Protein AF-W3RSP4-F1 (afdb_monomer_lite)

Sequence (86 aa):
MLSADLKRLRATYDGWLSGQNKPDEASMLQLSRDLALCIANASLLELGVDPNRLDVVAASEEPGANIVLFPRRDAPRRPNLDGDAF

pLDDT: mean 74.41, std 15.3, range [32.41, 92.94]

Radius of gyration: 15.89 Å; chains: 1; bounding box: 36×31×34 Å

Secondary structure (DSSP, 8-state):
-HHHHHHHHHHHHHHHHTTSS---HHHHHHHHHHHHHHHHHHHHHHTT--TTS--------STT----PPPPSS-PPPP--TTS--

Foldseek 3Di:
DLVVLVVVLVVLVVCCVVVVDPDDPVNVVVSVVSVVVSVVCVVCVVVVHHVQQDACPDDDPDPPDDDDDDRDPDDGHDDDPPPDDD

Structure (mmCIF, N/CA/C/O backbone):
data_AF-W3RSP4-F1
#
_entry.id   AF-W3RSP4-F1
#
loop_
_atom_site.group_PDB
_atom_site.id
_atom_site.type_symbol
_atom_site.label_atom_id
_atom_site.label_alt_id
_atom_site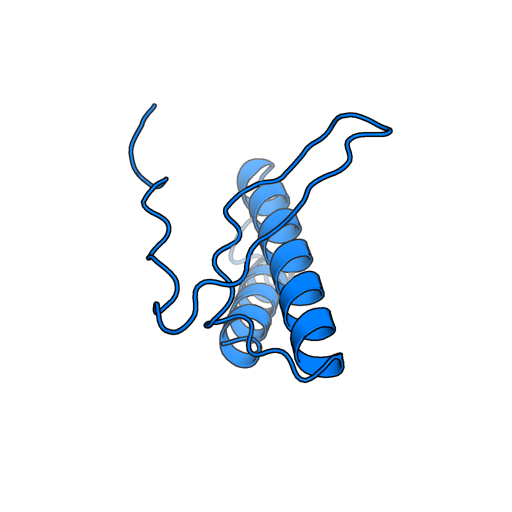.label_comp_id
_atom_site.label_asym_id
_atom_site.label_entity_id
_atom_site.label_seq_id
_atom_site.pdbx_PDB_ins_code
_atom_site.Cartn_x
_atom_site.Cartn_y
_atom_site.Cartn_z
_atom_site.occupancy
_atom_site.B_iso_or_equiv
_atom_site.auth_seq_id
_atom_site.auth_comp_id
_atom_site.auth_asym_id
_atom_site.auth_atom_id
_atom_site.pdbx_PDB_model_num
ATOM 1 N N . MET A 1 1 ? 0.375 -10.158 -3.543 1.00 63.28 1 MET A N 1
ATOM 2 C CA . MET A 1 1 ? 0.664 -9.207 -2.449 1.00 63.28 1 MET A CA 1
ATOM 3 C C . MET A 1 1 ? -0.267 -8.009 -2.457 1.00 63.28 1 MET A C 1
ATOM 5 O O . MET A 1 1 ? -0.942 -7.854 -1.457 1.00 63.28 1 MET A O 1
ATOM 9 N N . LEU A 1 2 ? -0.463 -7.299 -3.578 1.00 73.19 2 LEU A N 1
ATOM 10 C CA . LEU A 1 2 ? -1.399 -6.158 -3.649 1.00 73.19 2 LEU A CA 1
ATOM 11 C C . LEU A 1 2 ? -2.794 -6.438 -3.045 1.00 73.19 2 LEU A C 1
ATOM 13 O O . LEU A 1 2 ? -3.332 -5.625 -2.309 1.00 73.19 2 LEU A O 1
ATOM 17 N N . SER A 1 3 ? -3.363 -7.629 -3.276 1.00 80.06 3 SER A N 1
ATOM 18 C CA . SER A 1 3 ? -4.638 -8.022 -2.649 1.00 80.06 3 SER A CA 1
ATOM 19 C C . SER A 1 3 ? -4.577 -8.108 -1.114 1.00 80.06 3 SER A C 1
ATOM 21 O O . SER A 1 3 ? -5.553 -7.770 -0.452 1.00 80.06 3 SER A O 1
ATOM 23 N N . ALA A 1 4 ? -3.461 -8.561 -0.538 1.00 80.06 4 ALA A N 1
ATOM 24 C CA . ALA A 1 4 ? -3.272 -8.623 0.912 1.00 80.06 4 ALA A CA 1
ATOM 25 C C . ALA A 1 4 ? -3.054 -7.222 1.504 1.00 80.06 4 ALA A C 1
ATOM 27 O O . ALA A 1 4 ? -3.668 -6.899 2.519 1.00 80.06 4 ALA A O 1
ATOM 28 N N . ASP A 1 5 ? -2.270 -6.379 0.829 1.00 81.31 5 ASP A N 1
ATOM 29 C CA . ASP A 1 5 ? -1.993 -5.007 1.267 1.00 81.31 5 ASP A CA 1
ATOM 30 C C . ASP A 1 5 ? -3.268 -4.146 1.240 1.00 81.31 5 ASP A C 1
ATOM 32 O O . ASP A 1 5 ? -3.603 -3.490 2.225 1.00 81.31 5 ASP A O 1
ATOM 36 N N . LEU A 1 6 ? -4.073 -4.253 0.175 1.00 84.56 6 LEU A N 1
ATOM 37 C CA . LEU A 1 6 ? -5.377 -3.585 0.081 1.00 84.56 6 LEU A CA 1
ATOM 38 C C . LEU A 1 6 ? -6.377 -4.090 1.132 1.00 84.56 6 LEU A C 1
ATOM 40 O O . LEU A 1 6 ? -7.135 -3.299 1.693 1.00 84.56 6 LEU A O 1
ATOM 44 N N . LYS A 1 7 ? -6.383 -5.398 1.428 1.00 88.31 7 LYS A N 1
ATOM 45 C CA . LYS A 1 7 ? -7.210 -5.959 2.511 1.00 88.31 7 LYS A CA 1
ATOM 46 C C . LYS A 1 7 ? -6.798 -5.402 3.870 1.00 88.31 7 LYS A C 1
ATOM 48 O O . LYS A 1 7 ? -7.672 -5.104 4.677 1.00 88.31 7 LYS A O 1
ATOM 53 N N . ARG A 1 8 ? -5.494 -5.240 4.110 1.00 85.56 8 ARG A N 1
ATOM 54 C CA . ARG A 1 8 ? -4.963 -4.662 5.348 1.00 85.56 8 ARG A CA 1
ATOM 55 C C . ARG A 1 8 ? -5.336 -3.186 5.480 1.00 85.56 8 ARG A C 1
ATOM 57 O O . ARG A 1 8 ? -5.881 -2.816 6.511 1.00 85.56 8 ARG A O 1
ATOM 64 N N . LEU A 1 9 ? -5.130 -2.380 4.435 1.00 89.00 9 LEU A N 1
ATOM 65 C CA . LEU A 1 9 ? -5.540 -0.967 4.400 1.00 89.00 9 LEU A CA 1
ATOM 66 C C . LEU A 1 9 ? -7.032 -0.806 4.698 1.00 89.00 9 LEU A C 1
ATOM 68 O O . LEU A 1 9 ? -7.421 -0.002 5.546 1.00 89.00 9 LEU A O 1
ATOM 72 N N . ARG A 1 10 ? -7.862 -1.621 4.038 1.00 90.81 10 ARG A N 1
ATOM 73 C CA . ARG A 1 10 ? -9.304 -1.641 4.270 1.00 90.81 10 ARG A CA 1
ATOM 74 C C . ARG A 1 10 ? -9.640 -2.001 5.714 1.00 90.81 10 ARG A C 1
ATOM 76 O O . ARG A 1 10 ? -10.427 -1.298 6.328 1.00 90.81 10 ARG A O 1
ATOM 83 N N . ALA A 1 11 ? -9.038 -3.054 6.263 1.00 90.38 11 ALA A N 1
ATOM 84 C CA . ALA A 1 11 ? -9.290 -3.468 7.641 1.00 90.38 11 ALA A CA 1
ATOM 85 C C . ALA A 1 11 ? -8.905 -2.378 8.656 1.00 90.38 11 ALA A C 1
ATOM 87 O O . ALA A 1 11 ? -9.644 -2.151 9.611 1.00 90.38 11 ALA A O 1
ATOM 88 N N . THR A 1 12 ? -7.792 -1.671 8.434 1.00 88.75 12 THR A N 1
ATOM 89 C CA . THR A 1 12 ? -7.381 -0.539 9.277 1.00 88.75 12 THR A CA 1
ATOM 90 C C . THR A 1 12 ? -8.418 0.583 9.238 1.00 88.75 12 THR A C 1
ATOM 92 O O . THR A 1 12 ? -8.850 1.057 10.287 1.00 88.75 12 THR A O 1
ATOM 95 N N . TYR A 1 13 ? -8.864 0.970 8.041 1.00 89.38 13 TYR A N 1
ATOM 96 C CA . TYR A 1 13 ? -9.852 2.035 7.868 1.00 89.38 13 TYR A CA 1
ATOM 97 C C . TYR A 1 13 ? -11.236 1.653 8.422 1.00 89.38 13 TYR A C 1
ATOM 99 O O . TYR A 1 13 ? -11.842 2.424 9.166 1.00 89.38 13 TYR A O 1
ATOM 107 N N . ASP A 1 14 ? -11.704 0.432 8.148 1.00 92.94 14 ASP A N 1
ATOM 108 C CA . ASP A 1 14 ? -12.955 -0.113 8.693 1.00 92.94 14 ASP A CA 1
ATOM 109 C C . ASP A 1 14 ? -12.892 -0.200 10.237 1.00 92.94 14 ASP A C 1
ATOM 111 O O . ASP A 1 14 ? -13.878 0.064 10.932 1.00 92.94 14 ASP A O 1
ATOM 115 N N . GLY A 1 15 ? -11.713 -0.492 10.799 1.00 91.38 15 GLY A N 1
ATOM 116 C CA . GLY A 1 15 ? -11.444 -0.467 12.240 1.00 91.38 15 GLY A CA 1
ATOM 117 C C . GLY A 1 15 ? -11.590 0.925 12.866 1.00 91.38 15 GLY A C 1
ATOM 118 O O . GLY A 1 15 ? -12.067 1.046 13.996 1.00 91.38 15 GLY A O 1
ATOM 119 N N . TRP A 1 16 ? -11.235 1.982 12.130 1.00 92.75 16 TRP A N 1
ATOM 120 C CA . TRP A 1 16 ? -11.436 3.365 12.573 1.00 92.75 16 TRP A CA 1
ATOM 121 C C . TRP A 1 16 ? -12.905 3.774 12.508 1.00 92.75 16 TRP A C 1
ATOM 123 O O . TRP A 1 16 ? -13.429 4.338 13.467 1.00 92.75 16 TRP A O 1
ATOM 133 N N . LEU A 1 17 ? -13.595 3.441 11.413 1.00 91.62 17 LEU A N 1
ATOM 134 C CA . LEU A 1 17 ? -15.018 3.755 11.241 1.00 91.62 17 LEU A CA 1
ATOM 135 C C . LEU A 1 17 ? -15.915 3.034 12.254 1.00 91.62 17 LEU A C 1
ATOM 137 O O . LEU A 1 17 ? -16.915 3.590 12.701 1.00 91.62 17 LEU A O 1
ATOM 141 N N . SER A 1 18 ? -15.555 1.808 12.631 1.00 92.25 18 SER A N 1
ATOM 142 C CA . SER A 1 18 ? -16.278 1.024 13.640 1.00 92.25 18 SER A CA 1
ATOM 143 C C . SER A 1 18 ? -15.964 1.437 15.083 1.00 92.25 18 SER A C 1
ATOM 145 O O . SER A 1 18 ? -16.577 0.913 16.012 1.00 92.25 18 SER A O 1
ATOM 147 N N . GLY A 1 19 ? -15.019 2.361 15.291 1.00 88.69 19 GLY A N 1
ATOM 148 C CA . GLY A 1 19 ? -14.605 2.821 16.616 1.00 88.69 19 GLY A CA 1
ATOM 149 C C . GLY A 1 19 ? -13.767 1.811 17.406 1.00 88.69 19 GLY A C 1
ATOM 150 O O . GLY A 1 19 ? -13.496 2.053 18.581 1.00 88.69 19 GLY A O 1
ATOM 151 N N . GLN A 1 20 ? -13.344 0.701 16.789 1.00 83.75 20 GLN A N 1
ATOM 152 C CA . GLN A 1 20 ? -12.486 -0.303 17.430 1.00 83.75 20 GLN A CA 1
ATOM 153 C C . GLN A 1 20 ? -11.082 0.239 17.713 1.00 83.75 20 GLN A C 1
ATOM 155 O O . GLN A 1 20 ? -10.497 -0.091 18.740 1.00 83.75 20 GLN A O 1
ATOM 160 N N . ASN A 1 21 ? -10.572 1.104 16.833 1.00 81.56 21 ASN A N 1
ATOM 161 C CA . ASN A 1 21 ? -9.299 1.798 17.000 1.00 81.56 21 ASN A CA 1
ATOM 162 C C . ASN A 1 21 ? -9.507 3.297 16.780 1.00 81.56 21 ASN A C 1
ATOM 164 O O . ASN A 1 21 ? -10.122 3.693 15.790 1.00 81.56 21 ASN A O 1
ATOM 168 N N . LYS A 1 22 ? -8.974 4.147 17.663 1.00 86.38 22 LYS A N 1
ATOM 169 C CA . LYS A 1 22 ? -8.901 5.583 17.372 1.00 86.38 22 LYS A CA 1
ATOM 170 C C . LYS A 1 22 ? -7.691 5.849 16.475 1.00 86.38 22 LYS A C 1
ATOM 172 O O . LYS A 1 22 ? -6.605 5.397 16.832 1.00 86.38 22 LYS A O 1
ATOM 177 N N . PRO A 1 23 ? -7.855 6.568 15.353 1.00 89.19 23 PRO A N 1
ATOM 178 C CA . PRO A 1 23 ? -6.715 7.015 14.573 1.00 89.19 23 PRO A CA 1
ATOM 179 C C . PRO A 1 23 ? -5.876 7.972 15.420 1.00 89.19 23 PRO A C 1
ATOM 181 O O . PRO A 1 23 ? -6.392 8.927 16.006 1.00 89.19 23 PRO A O 1
ATOM 184 N N . ASP A 1 24 ? -4.584 7.695 15.476 1.00 91.25 24 ASP A N 1
ATOM 185 C CA . ASP A 1 24 ? -3.558 8.586 15.999 1.00 91.25 24 ASP A CA 1
ATOM 186 C C . ASP A 1 24 ? -2.630 9.030 14.859 1.00 91.25 24 ASP A C 1
ATOM 188 O O . ASP A 1 24 ? -2.728 8.563 13.722 1.00 91.25 24 ASP A O 1
ATOM 192 N N . GLU A 1 25 ? -1.744 9.980 15.143 1.00 90.31 25 GLU A N 1
ATOM 193 C CA . GLU A 1 25 ? -0.847 10.545 14.133 1.00 90.31 25 GLU A CA 1
ATOM 194 C C . GLU A 1 25 ? 0.046 9.478 13.481 1.00 90.31 25 GLU A C 1
ATOM 196 O O . GLU A 1 25 ? 0.187 9.443 12.257 1.00 90.31 25 GLU A O 1
ATOM 201 N N . ALA A 1 26 ? 0.583 8.556 14.282 1.00 88.94 26 ALA A N 1
ATOM 202 C CA . ALA A 1 26 ? 1.460 7.493 13.807 1.00 88.94 26 ALA A CA 1
ATOM 203 C C . ALA A 1 26 ? 0.731 6.514 12.872 1.00 88.94 26 ALA A C 1
ATOM 205 O O . ALA A 1 26 ? 1.242 6.169 11.806 1.00 88.94 26 ALA A O 1
ATOM 206 N N . SER A 1 27 ? -0.480 6.088 13.231 1.00 88.75 27 SER A N 1
ATOM 207 C CA . SER A 1 27 ? -1.287 5.169 12.422 1.00 88.75 27 SER A CA 1
ATOM 208 C C . SER A 1 27 ? -1.807 5.822 11.142 1.00 88.75 27 SER A C 1
ATOM 210 O O . SER A 1 27 ? -1.855 5.160 10.104 1.00 88.75 27 SER A O 1
ATOM 212 N N . MET A 1 28 ? -2.123 7.120 11.166 1.00 88.88 28 MET A N 1
ATOM 213 C CA . MET A 1 28 ? -2.458 7.878 9.957 1.00 88.88 28 MET A CA 1
ATOM 214 C C . MET A 1 28 ? -1.261 8.008 9.010 1.00 88.88 28 MET A C 1
ATOM 216 O O . MET A 1 28 ? -1.412 7.800 7.803 1.00 88.88 28 MET A O 1
ATOM 220 N N . LEU A 1 29 ? -0.069 8.290 9.544 1.00 88.00 29 LEU A N 1
ATOM 221 C CA . LEU A 1 29 ? 1.163 8.339 8.756 1.00 88.00 29 LEU A CA 1
ATOM 222 C C . LEU A 1 29 ? 1.524 6.963 8.180 1.00 88.00 29 LEU A C 1
ATOM 224 O O . LEU A 1 29 ? 1.949 6.860 7.031 1.00 88.00 29 LEU A O 1
ATOM 228 N N . GLN A 1 30 ? 1.332 5.890 8.947 1.00 83.75 30 GLN A N 1
ATOM 229 C CA . GLN A 1 30 ? 1.573 4.542 8.445 1.00 83.75 30 GLN A CA 1
ATOM 230 C C . GLN A 1 30 ? 0.581 4.171 7.337 1.00 83.75 30 GLN A C 1
ATOM 232 O O . GLN A 1 30 ? 0.994 3.642 6.308 1.00 83.75 30 GLN A O 1
ATOM 237 N N . LEU A 1 31 ? -0.707 4.499 7.499 1.00 88.31 31 LEU A N 1
ATOM 238 C CA . LEU A 1 31 ? -1.719 4.248 6.471 1.00 88.31 31 LEU A CA 1
ATOM 239 C C . LEU A 1 31 ? -1.386 4.979 5.161 1.00 88.31 31 LEU A C 1
ATOM 241 O O . LEU A 1 31 ? -1.540 4.404 4.085 1.00 88.31 31 LEU A O 1
ATOM 245 N N . SER A 1 32 ? -0.916 6.229 5.231 1.00 86.56 32 SER A N 1
ATOM 246 C CA . SER A 1 32 ? -0.553 6.995 4.032 1.00 86.56 32 SER A CA 1
ATOM 247 C C . SER A 1 32 ? 0.657 6.397 3.305 1.00 86.56 32 SER A C 1
ATOM 249 O O . SER A 1 32 ? 0.635 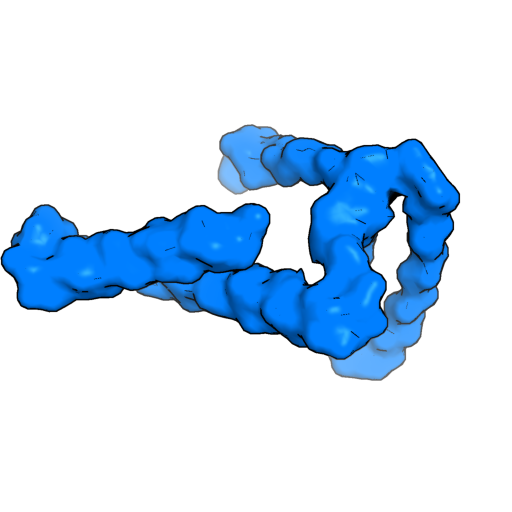6.285 2.077 1.00 86.56 32 SER A O 1
ATOM 251 N N . ARG A 1 33 ? 1.671 5.931 4.047 1.00 83.31 33 ARG A N 1
ATOM 252 C CA . ARG A 1 33 ? 2.829 5.203 3.499 1.00 83.31 33 ARG A CA 1
ATOM 253 C C . ARG A 1 33 ? 2.414 3.892 2.834 1.00 83.31 33 ARG A C 1
ATOM 255 O O . ARG A 1 33 ? 2.808 3.629 1.698 1.00 83.31 33 ARG A O 1
ATOM 262 N N . ASP A 1 34 ? 1.583 3.102 3.508 1.00 84.12 34 ASP A N 1
ATOM 263 C CA . ASP A 1 34 ? 1.082 1.825 2.992 1.00 84.12 34 ASP A CA 1
ATOM 264 C C . ASP A 1 34 ? 0.235 2.028 1.720 1.00 84.12 34 ASP A C 1
ATOM 266 O O . ASP A 1 34 ? 0.343 1.257 0.761 1.00 84.12 34 ASP A O 1
ATOM 270 N N . LEU A 1 35 ? -0.572 3.095 1.671 1.00 86.56 35 LEU A N 1
ATOM 271 C CA . LEU A 1 35 ? -1.358 3.464 0.493 1.00 86.56 35 LEU A CA 1
ATOM 272 C C . LEU A 1 35 ? -0.461 3.858 -0.686 1.00 86.56 35 LEU A C 1
ATOM 274 O O . LEU A 1 35 ? -0.668 3.367 -1.796 1.00 86.56 35 LEU A O 1
ATOM 278 N N . ALA A 1 36 ? 0.551 4.698 -0.454 1.00 83.69 36 ALA A N 1
ATOM 279 C CA . ALA A 1 36 ? 1.510 5.091 -1.486 1.00 83.69 36 ALA A CA 1
ATOM 280 C C . ALA A 1 36 ? 2.250 3.873 -2.065 1.00 83.69 36 ALA A C 1
ATOM 282 O O . ALA A 1 36 ? 2.391 3.748 -3.284 1.00 83.69 36 ALA A O 1
ATOM 283 N N . LEU A 1 37 ? 2.646 2.927 -1.208 1.00 82.69 37 LEU A N 1
ATOM 284 C CA . LEU A 1 37 ? 3.267 1.674 -1.633 1.00 82.69 37 LEU A CA 1
ATOM 285 C C . LEU A 1 37 ? 2.313 0.812 -2.478 1.00 82.69 37 LEU A C 1
ATOM 287 O O . LEU A 1 37 ? 2.730 0.245 -3.489 1.00 82.69 37 LEU A O 1
ATOM 291 N N . CYS A 1 38 ? 1.033 0.726 -2.102 1.00 84.25 38 CYS A N 1
ATOM 292 C CA . CYS A 1 38 ? 0.028 0.007 -2.889 1.00 84.25 38 CYS A CA 1
ATOM 293 C C . CYS A 1 38 ? -0.155 0.619 -4.280 1.00 84.25 38 CYS A C 1
ATOM 295 O O . CYS A 1 38 ? -0.226 -0.127 -5.256 1.00 84.25 38 CYS A O 1
ATOM 297 N N . ILE A 1 39 ? -0.193 1.952 -4.377 1.00 84.75 39 ILE A N 1
ATOM 298 C CA . ILE A 1 39 ? -0.288 2.668 -5.656 1.00 84.75 39 ILE A CA 1
ATOM 299 C C . ILE A 1 39 ? 0.932 2.354 -6.525 1.00 84.75 39 ILE A C 1
ATOM 301 O O . ILE A 1 39 ? 0.768 1.937 -7.667 1.00 84.75 39 ILE A O 1
ATOM 305 N N . ALA A 1 40 ? 2.145 2.459 -5.974 1.00 81.88 40 ALA A N 1
ATOM 306 C CA . ALA A 1 40 ? 3.370 2.147 -6.709 1.00 81.88 40 ALA A CA 1
ATOM 307 C C . ALA A 1 40 ? 3.388 0.695 -7.219 1.00 81.88 40 ALA A C 1
ATOM 309 O O . ALA A 1 40 ? 3.699 0.442 -8.383 1.00 81.88 40 ALA A O 1
ATOM 310 N N . ASN A 1 41 ? 2.993 -0.265 -6.377 1.00 83.31 41 ASN A N 1
ATOM 311 C CA . ASN A 1 41 ? 2.899 -1.670 -6.769 1.00 83.31 41 ASN A CA 1
ATOM 312 C C . ASN A 1 41 ? 1.835 -1.900 -7.854 1.00 83.31 41 ASN A C 1
ATOM 314 O O . ASN A 1 41 ? 2.058 -2.709 -8.753 1.00 83.31 41 ASN A O 1
ATOM 318 N N . ALA A 1 42 ? 0.694 -1.207 -7.787 1.00 84.19 42 ALA A N 1
ATOM 319 C CA . ALA A 1 42 ? -0.344 -1.280 -8.812 1.00 84.19 42 ALA A CA 1
ATOM 320 C C . ALA A 1 42 ? 0.154 -0.722 -10.154 1.00 84.19 42 ALA A C 1
ATOM 322 O O . ALA A 1 42 ? 0.032 -1.408 -11.165 1.00 84.19 42 ALA A O 1
ATOM 323 N N . SER A 1 43 ? 0.810 0.443 -10.157 1.00 84.12 43 SER A N 1
ATOM 324 C CA . SER A 1 43 ? 1.414 1.023 -11.364 1.00 84.12 43 SER A CA 1
ATOM 325 C C . SER A 1 43 ? 2.461 0.104 -11.998 1.00 84.12 43 SER A C 1
ATOM 327 O O . SER A 1 43 ? 2.494 -0.050 -13.214 1.00 84.12 43 SER A O 1
ATOM 329 N N . LEU A 1 44 ? 3.302 -0.553 -11.194 1.00 82.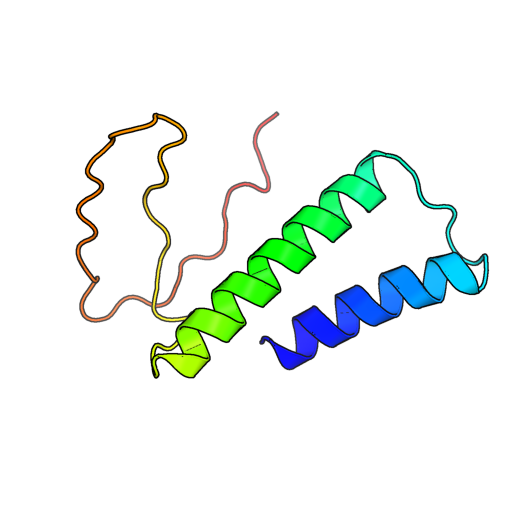94 44 LEU A N 1
ATOM 330 C CA . LEU A 1 44 ? 4.277 -1.519 -11.711 1.00 82.94 44 LEU A CA 1
ATOM 331 C C . LEU A 1 44 ? 3.597 -2.717 -12.381 1.00 82.94 44 LEU A C 1
ATOM 333 O O . LEU A 1 44 ? 4.002 -3.120 -13.471 1.00 82.94 44 LEU A O 1
ATOM 337 N N . LEU A 1 45 ? 2.534 -3.244 -11.767 1.00 84.88 45 LEU A N 1
ATOM 338 C CA . LEU A 1 45 ? 1.761 -4.346 -12.336 1.00 84.88 45 LEU A CA 1
ATOM 339 C C . LEU A 1 45 ? 1.065 -3.951 -13.646 1.00 84.88 45 LEU A C 1
ATOM 341 O O . LEU A 1 45 ? 1.051 -4.755 -14.575 1.00 84.88 45 LEU A O 1
ATOM 345 N N . GLU A 1 46 ? 0.537 -2.727 -13.751 1.00 85.44 46 GLU A N 1
ATOM 346 C CA . GLU A 1 46 ? -0.037 -2.194 -14.999 1.00 85.44 46 GLU A CA 1
ATOM 347 C C . GLU A 1 46 ? 0.994 -2.135 -16.134 1.00 85.44 46 GLU A C 1
ATOM 349 O O . GLU A 1 46 ? 0.667 -2.393 -17.291 1.00 85.44 46 GLU A O 1
ATOM 354 N N . LEU A 1 47 ? 2.258 -1.871 -15.799 1.00 84.19 47 LEU A N 1
ATOM 355 C CA . LEU A 1 47 ? 3.380 -1.879 -16.740 1.00 84.19 47 LEU A CA 1
ATOM 356 C C . LEU A 1 47 ? 3.923 -3.292 -17.031 1.00 84.19 47 LEU A C 1
ATOM 358 O O . LEU A 1 47 ? 4.923 -3.435 -17.733 1.00 84.19 47 LEU A O 1
ATOM 362 N N . GLY A 1 48 ? 3.294 -4.343 -16.493 1.00 82.81 48 GLY A N 1
ATOM 363 C CA . GLY A 1 48 ? 3.739 -5.731 -16.644 1.00 82.81 48 GLY A CA 1
ATOM 364 C C . GLY A 1 48 ? 4.995 -6.072 -15.838 1.00 82.81 48 GLY A C 1
ATOM 365 O O . GLY A 1 48 ? 5.623 -7.105 -16.079 1.00 82.81 48 GLY A O 1
ATOM 366 N N . VAL A 1 49 ? 5.379 -5.220 -14.886 1.00 80.38 49 VAL A N 1
ATOM 367 C CA . VAL A 1 49 ? 6.544 -5.421 -14.027 1.00 80.38 49 VAL A CA 1
ATOM 368 C C . VAL A 1 49 ? 6.105 -6.061 -12.714 1.00 80.38 49 VAL A C 1
ATOM 370 O O . VAL A 1 49 ? 5.237 -5.545 -12.016 1.00 80.38 49 VAL A O 1
ATOM 373 N N . ASP A 1 50 ? 6.723 -7.184 -12.347 1.00 79.75 50 ASP A N 1
ATOM 374 C CA . ASP A 1 50 ? 6.488 -7.819 -11.047 1.00 79.75 50 ASP A CA 1
ATOM 375 C C . ASP A 1 50 ? 7.180 -7.009 -9.928 1.00 79.75 50 ASP A C 1
ATOM 377 O O . ASP A 1 50 ? 8.416 -7.012 -9.852 1.00 79.75 50 ASP A O 1
ATOM 381 N N . PRO A 1 51 ? 6.431 -6.347 -9.022 1.00 74.00 51 PRO A N 1
ATOM 382 C CA . PRO A 1 51 ? 7.005 -5.529 -7.951 1.00 74.00 51 PRO A CA 1
ATOM 383 C C . PRO A 1 51 ? 7.806 -6.341 -6.918 1.00 74.00 51 PRO A C 1
ATOM 385 O O . PRO A 1 51 ? 8.530 -5.763 -6.108 1.00 74.00 51 PRO A O 1
ATOM 388 N N . ASN A 1 52 ? 7.720 -7.677 -6.935 1.00 73.31 52 ASN A N 1
ATOM 389 C CA . ASN A 1 52 ? 8.522 -8.550 -6.067 1.00 73.31 52 ASN A CA 1
ATOM 390 C C . ASN A 1 52 ? 9.919 -8.838 -6.629 1.00 73.31 52 ASN A C 1
ATOM 392 O O . ASN A 1 52 ? 10.762 -9.412 -5.938 1.00 73.31 52 ASN A O 1
ATOM 396 N N . ARG A 1 53 ? 10.157 -8.469 -7.890 1.00 67.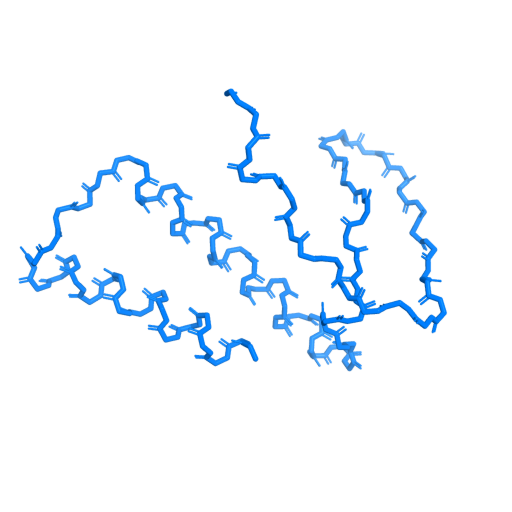19 53 ARG A N 1
ATOM 397 C CA . ARG A 1 53 ? 11.462 -8.577 -8.554 1.00 67.19 53 ARG A CA 1
ATOM 398 C C . ARG A 1 53 ? 12.213 -7.251 -8.582 1.00 67.19 53 ARG A C 1
ATOM 400 O O . ARG A 1 53 ? 13.383 -7.220 -8.950 1.00 67.19 53 ARG A O 1
ATOM 407 N N . LEU A 1 54 ? 11.548 -6.165 -8.192 1.00 63.28 54 LEU A N 1
ATOM 408 C CA . LEU A 1 54 ? 12.155 -4.855 -8.037 1.00 63.28 54 LEU A CA 1
ATOM 409 C C . LEU A 1 54 ? 12.574 -4.648 -6.585 1.00 63.28 54 LEU A C 1
ATOM 411 O O . LEU A 1 54 ? 11.750 -4.600 -5.673 1.00 63.28 54 LEU A O 1
ATOM 415 N N . ASP A 1 55 ? 13.878 -4.502 -6.399 1.00 60.34 55 ASP A N 1
ATOM 416 C CA . ASP A 1 55 ? 14.468 -3.998 -5.169 1.00 60.34 55 ASP A CA 1
ATOM 417 C C . ASP A 1 55 ? 14.610 -2.480 -5.356 1.00 60.34 55 ASP A C 1
ATOM 419 O O . ASP A 1 55 ? 15.371 -2.028 -6.218 1.00 60.34 55 ASP A O 1
ATOM 423 N N . VAL A 1 56 ? 13.824 -1.683 -4.624 1.00 58.75 56 VAL A N 1
ATOM 424 C CA . VAL A 1 56 ? 13.965 -0.219 -4.650 1.00 58.75 56 VAL A CA 1
ATOM 425 C C . VAL A 1 56 ? 15.236 0.119 -3.879 1.00 58.75 56 VAL A C 1
ATOM 427 O O . VAL A 1 56 ? 15.229 0.228 -2.661 1.00 58.75 56 VAL A O 1
ATOM 430 N N . VAL A 1 57 ? 16.351 0.207 -4.601 1.00 60.38 57 VAL A N 1
ATOM 431 C CA . VAL A 1 57 ? 17.695 0.403 -4.032 1.00 60.38 57 VAL A CA 1
ATOM 432 C C . VAL A 1 57 ? 18.089 1.870 -3.866 1.00 60.38 57 VAL A C 1
ATOM 434 O O . VAL A 1 57 ? 19.094 2.152 -3.221 1.00 60.38 57 VAL A O 1
ATOM 437 N N . ALA A 1 58 ? 17.336 2.801 -4.457 1.00 58.94 58 ALA A N 1
ATOM 438 C CA . ALA A 1 58 ? 17.622 4.227 -4.372 1.00 58.94 58 ALA A CA 1
ATOM 439 C C . ALA A 1 58 ? 16.357 5.067 -4.594 1.00 58.94 58 ALA A C 1
ATOM 441 O O . ALA A 1 58 ? 15.557 4.775 -5.483 1.00 58.94 58 ALA A O 1
ATOM 442 N N . ALA A 1 59 ? 16.230 6.139 -3.816 1.00 62.47 59 ALA A N 1
ATOM 443 C CA . ALA A 1 59 ? 15.281 7.229 -4.010 1.00 62.47 59 ALA A CA 1
ATOM 444 C C . ALA A 1 59 ? 16.025 8.556 -3.786 1.00 62.47 59 ALA A C 1
ATOM 446 O O . ALA A 1 59 ? 17.010 8.588 -3.050 1.00 62.47 59 ALA A O 1
ATOM 447 N N . SER A 1 60 ? 15.578 9.632 -4.433 1.00 61.06 60 SER A N 1
ATOM 448 C CA . SER A 1 60 ? 16.101 10.984 -4.220 1.00 61.06 60 SER A CA 1
ATOM 449 C C . SER A 1 60 ? 14.938 11.935 -4.013 1.00 61.06 60 SER A C 1
ATOM 451 O O . SER A 1 60 ? 13.968 11.903 -4.770 1.00 61.06 60 SER A O 1
ATOM 453 N N . GLU A 1 61 ? 15.056 12.779 -2.996 1.00 70.56 61 GLU A N 1
ATOM 454 C CA . GLU A 1 61 ? 14.118 13.867 -2.722 1.00 70.56 61 GLU A CA 1
ATOM 455 C C . GLU A 1 61 ? 14.563 15.180 -3.390 1.00 70.56 61 GLU A C 1
ATOM 457 O O . GLU A 1 61 ? 13.838 16.172 -3.350 1.00 70.56 61 GLU A O 1
ATOM 462 N N . GLU A 1 62 ? 15.737 15.198 -4.036 1.00 74.19 62 GLU A N 1
ATOM 463 C CA . GLU A 1 62 ? 16.265 16.388 -4.700 1.00 74.19 62 GLU A CA 1
ATOM 464 C C . GLU A 1 62 ? 15.631 16.609 -6.086 1.00 74.19 62 GLU A C 1
ATOM 466 O O . GLU A 1 62 ? 15.759 15.760 -6.981 1.00 74.19 62 GLU A O 1
ATOM 471 N N . PRO A 1 63 ? 15.005 17.780 -6.321 1.00 66.81 63 PRO A N 1
ATOM 472 C CA . PRO A 1 63 ? 14.515 18.152 -7.640 1.00 66.81 63 PRO A CA 1
ATOM 473 C C . PRO A 1 63 ? 15.660 18.194 -8.662 1.00 66.81 63 PRO A C 1
ATOM 475 O O . PRO A 1 63 ? 16.633 18.923 -8.488 1.00 66.81 63 PRO A O 1
ATOM 478 N N . GLY A 1 64 ? 15.534 17.436 -9.755 1.00 78.00 64 GLY A N 1
ATOM 479 C CA . GLY A 1 64 ? 16.546 17.366 -10.820 1.00 78.00 64 GLY A CA 1
ATOM 480 C C . GLY A 1 64 ? 17.572 16.238 -10.668 1.00 78.00 64 GLY A C 1
ATOM 481 O O . GLY A 1 64 ? 18.448 16.100 -11.523 1.00 78.00 64 GLY A O 1
ATOM 482 N N . ALA A 1 65 ? 17.459 15.402 -9.632 1.00 73.50 65 ALA A N 1
ATOM 483 C CA . ALA A 1 65 ? 18.291 14.214 -9.505 1.00 73.50 65 ALA A CA 1
ATOM 484 C C . ALA A 1 65 ? 18.001 13.200 -10.629 1.00 73.50 65 ALA A C 1
ATOM 486 O O . ALA A 1 65 ? 16.870 12.746 -10.811 1.00 73.50 65 ALA A O 1
ATOM 487 N N . ASN A 1 66 ? 19.047 12.795 -11.354 1.00 72.62 66 ASN A N 1
ATOM 488 C CA . ASN A 1 66 ? 18.979 11.713 -12.335 1.00 72.62 66 ASN A CA 1
ATOM 489 C C . ASN A 1 66 ? 19.339 10.388 -11.659 1.00 72.62 66 ASN A C 1
ATOM 491 O O . ASN A 1 66 ? 20.516 10.064 -11.496 1.00 72.62 66 ASN A O 1
ATOM 495 N N . ILE A 1 67 ? 18.327 9.613 -11.268 1.00 63.75 67 ILE A N 1
ATOM 496 C CA . ILE A 1 67 ? 18.534 8.284 -10.686 1.00 63.75 67 ILE A CA 1
ATOM 497 C C . ILE A 1 67 ? 18.600 7.251 -11.811 1.00 63.75 67 ILE A C 1
ATOM 499 O O . ILE A 1 67 ? 17.626 7.033 -12.530 1.00 63.75 67 ILE A O 1
ATOM 503 N N . VAL A 1 68 ? 19.748 6.583 -11.939 1.00 62.09 68 VAL A N 1
ATOM 504 C CA . VAL A 1 68 ? 19.919 5.444 -12.850 1.00 62.09 68 VAL A CA 1
ATOM 505 C C . VAL A 1 68 ? 19.763 4.156 -12.050 1.00 62.09 68 VAL A C 1
ATOM 507 O O . VAL A 1 68 ? 20.617 3.811 -11.234 1.00 62.09 68 VAL A O 1
ATOM 510 N N . LEU A 1 69 ? 18.661 3.444 -12.280 1.00 63.00 69 LEU A N 1
ATOM 511 C CA . LEU A 1 69 ? 18.396 2.149 -11.658 1.00 63.00 69 LEU A CA 1
ATOM 512 C C . LEU A 1 69 ? 18.853 1.021 -12.585 1.00 63.00 69 LEU A C 1
ATOM 514 O O . LEU A 1 69 ? 18.450 0.957 -13.746 1.00 63.00 69 LEU A O 1
ATOM 518 N N . PHE A 1 70 ? 19.663 0.104 -12.057 1.00 59.28 70 PHE A N 1
ATOM 519 C CA . PHE A 1 70 ? 20.076 -1.099 -12.775 1.00 59.28 70 PHE A CA 1
ATOM 520 C C . PHE A 1 70 ? 19.268 -2.300 -12.277 1.00 59.28 70 PHE A C 1
ATOM 522 O O . PHE A 1 70 ? 19.352 -2.632 -11.090 1.00 59.28 70 PHE A O 1
ATOM 529 N N . PRO A 1 71 ? 18.498 -2.979 -13.146 1.00 56.56 71 PRO A N 1
ATOM 530 C CA . PRO A 1 71 ? 17.767 -4.169 -12.744 1.00 56.56 71 PRO A CA 1
ATOM 531 C C . PRO A 1 71 ? 18.755 -5.268 -12.348 1.00 56.56 71 PRO A C 1
ATOM 533 O O . PRO A 1 71 ? 19.679 -5.604 -13.094 1.00 56.56 71 PRO A O 1
ATOM 536 N N . ARG A 1 72 ? 18.565 -5.853 -11.163 1.00 56.28 72 ARG A N 1
ATOM 537 C CA . ARG A 1 72 ? 19.281 -7.074 -10.788 1.00 56.28 72 ARG A CA 1
ATOM 538 C C . ARG A 1 72 ? 18.679 -8.244 -11.549 1.00 56.28 72 ARG A C 1
ATOM 540 O O . ARG A 1 72 ? 17.471 -8.443 -11.520 1.00 56.28 72 ARG A O 1
ATOM 547 N N . ARG A 1 73 ? 19.540 -9.007 -12.226 1.00 55.16 73 ARG A N 1
ATOM 548 C CA . ARG A 1 73 ? 19.116 -10.016 -13.201 1.00 55.16 73 ARG A CA 1
ATOM 549 C C . ARG A 1 73 ? 18.269 -11.136 -12.585 1.00 55.16 73 ARG A C 1
ATOM 551 O O . ARG A 1 73 ? 17.337 -11.548 -13.249 1.00 55.16 73 ARG A O 1
ATOM 558 N N . ASP A 1 74 ? 18.508 -11.546 -11.333 1.00 57.12 74 ASP A N 1
ATOM 559 C CA . ASP A 1 74 ? 17.829 -12.714 -10.731 1.00 57.12 74 ASP A CA 1
ATOM 560 C C . ASP A 1 74 ? 17.832 -12.715 -9.182 1.00 57.12 74 ASP A C 1
ATOM 562 O O . ASP A 1 74 ? 18.105 -13.734 -8.550 1.00 57.12 74 ASP A O 1
ATOM 566 N N . ALA A 1 75 ? 17.580 -11.577 -8.526 1.00 57.84 75 ALA A N 1
ATOM 567 C CA . ALA A 1 75 ? 17.514 -11.535 -7.059 1.00 57.84 75 ALA A CA 1
ATOM 568 C C . ALA A 1 75 ? 16.060 -11.375 -6.579 1.00 57.84 75 ALA A C 1
ATOM 570 O O . ALA A 1 75 ? 15.402 -10.426 -7.010 1.00 57.84 75 ALA A O 1
ATOM 571 N N . PRO A 1 76 ? 15.541 -12.247 -5.689 1.00 58.41 76 PRO A N 1
ATOM 572 C CA . PRO A 1 76 ? 14.290 -11.956 -4.997 1.00 58.41 76 PRO A CA 1
ATOM 573 C C . PRO A 1 76 ? 14.452 -10.669 -4.178 1.00 58.41 76 PRO A C 1
ATOM 575 O O . PRO A 1 76 ? 15.534 -10.412 -3.638 1.00 58.41 76 PRO A O 1
ATOM 578 N N . ARG A 1 77 ? 13.383 -9.868 -4.084 1.00 56.94 77 ARG A N 1
ATOM 579 C CA . ARG A 1 77 ? 13.348 -8.665 -3.242 1.00 56.94 77 ARG A CA 1
ATOM 580 C C . ARG A 1 77 ? 13.820 -8.997 -1.828 1.00 56.94 77 ARG A C 1
ATOM 582 O O . ARG A 1 77 ? 13.354 -9.969 -1.227 1.00 56.94 77 ARG A O 1
ATOM 589 N N . ARG A 1 78 ? 14.749 -8.199 -1.297 1.00 61.38 78 ARG A N 1
ATOM 590 C CA . ARG A 1 78 ? 15.213 -8.387 0.079 1.00 61.38 78 ARG A CA 1
ATOM 591 C C . ARG A 1 78 ? 14.085 -8.002 1.042 1.00 61.38 78 ARG A C 1
ATOM 593 O O . ARG A 1 78 ? 13.375 -7.028 0.781 1.00 61.38 78 ARG A O 1
ATOM 600 N N . PRO A 1 79 ? 13.883 -8.747 2.143 1.00 52.25 79 PRO A N 1
ATOM 601 C CA . PRO A 1 79 ? 13.026 -8.262 3.213 1.00 52.25 79 PRO A CA 1
ATOM 602 C C . PRO A 1 79 ? 13.585 -6.924 3.700 1.00 52.25 79 PRO A C 1
ATOM 604 O O . PRO A 1 79 ? 14.801 -6.766 3.815 1.00 52.25 79 PRO A O 1
ATOM 607 N N . ASN A 1 80 ? 12.698 -5.959 3.935 1.00 45.94 80 ASN A N 1
ATOM 608 C CA . ASN A 1 80 ? 13.083 -4.655 4.454 1.00 45.94 80 ASN A CA 1
ATOM 609 C C . ASN A 1 80 ? 13.712 -4.876 5.841 1.00 45.94 80 ASN A C 1
ATOM 611 O O . ASN A 1 80 ? 13.008 -5.294 6.757 1.00 45.94 80 ASN A O 1
ATOM 615 N N . LEU A 1 81 ? 15.028 -4.688 5.974 1.00 49.75 81 LEU A N 1
ATOM 616 C CA . LEU A 1 81 ? 15.745 -4.854 7.248 1.00 49.75 81 LEU A CA 1
ATOM 617 C C . LEU A 1 81 ? 15.655 -3.601 8.135 1.00 49.75 81 LEU A C 1
ATOM 619 O O . LEU A 1 81 ? 16.157 -3.613 9.253 1.0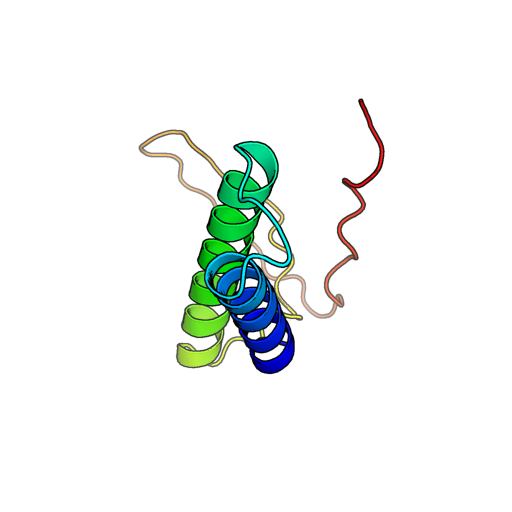0 49.75 81 LEU A O 1
ATOM 623 N N . ASP A 1 82 ? 14.937 -2.566 7.697 1.00 43.66 82 ASP A N 1
ATOM 624 C CA . ASP A 1 82 ? 14.789 -1.293 8.415 1.00 43.66 82 ASP A CA 1
ATOM 625 C C . ASP A 1 82 ? 13.687 -1.342 9.492 1.00 43.66 82 ASP A C 1
ATOM 627 O O . ASP A 1 82 ? 12.902 -0.411 9.666 1.00 43.66 82 ASP A O 1
ATOM 631 N N . GLY A 1 83 ? 13.607 -2.473 10.196 1.00 42.59 83 GLY A N 1
ATOM 632 C CA . GLY A 1 83 ? 12.825 -2.645 11.420 1.00 42.59 83 GLY A CA 1
ATOM 633 C C . GLY A 1 83 ? 13.645 -2.499 12.705 1.00 42.59 83 GLY A C 1
ATOM 634 O O . GLY A 1 83 ? 13.049 -2.557 13.770 1.00 42.59 83 GLY A O 1
ATOM 635 N N . ASP A 1 84 ? 14.967 -2.301 12.621 1.00 41.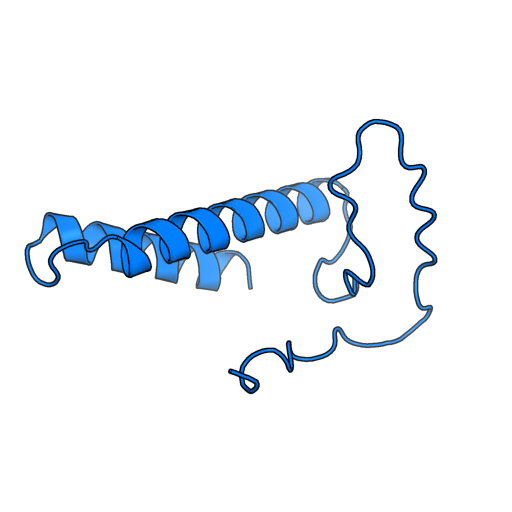91 84 ASP A N 1
ATOM 636 C CA . ASP A 1 84 ? 15.847 -2.124 13.784 1.00 41.91 84 ASP A CA 1
ATOM 637 C C . ASP A 1 84 ? 16.983 -1.131 13.476 1.00 41.91 84 ASP A C 1
ATOM 639 O O . ASP A 1 84 ? 18.030 -1.522 12.963 1.00 41.91 84 ASP A O 1
ATOM 643 N N . ALA A 1 85 ? 16.778 0.150 13.809 1.00 32.41 85 ALA A N 1
ATOM 644 C CA . ALA A 1 85 ? 17.802 1.062 14.344 1.00 32.41 85 ALA A CA 1
ATOM 645 C C . ALA A 1 85 ? 17.197 2.454 14.631 1.00 32.41 85 ALA A C 1
ATOM 647 O O . ALA A 1 85 ? 17.105 3.273 13.723 1.00 32.41 85 ALA A O 1
ATOM 648 N N . PHE A 1 86 ? 16.857 2.671 15.911 1.00 34.41 86 PHE A N 1
ATOM 649 C CA . PHE A 1 86 ? 16.670 3.940 16.647 1.00 34.41 86 PHE A CA 1
ATOM 650 C C . PHE A 1 86 ? 15.691 4.999 16.115 1.00 34.41 86 PHE A C 1
ATOM 652 O O . PHE A 1 86 ? 16.009 5.704 15.136 1.00 34.41 86 PHE A O 1
#